Protein AF-A0AAU6JK35-F1 (afdb_monomer_lite)

Radius of gyration: 13.78 Å; chains: 1; bounding box: 28×24×42 Å

Structure (mmCIF, N/CA/C/O backbone):
data_AF-A0AAU6JK35-F1
#
_entry.id   AF-A0AAU6JK35-F1
#
loop_
_atom_site.group_PDB
_atom_site.id
_atom_site.type_symbol
_atom_site.label_atom_id
_atom_site.label_alt_id
_atom_site.label_comp_id
_atom_site.label_asym_id
_atom_site.label_entity_id
_atom_site.label_seq_id
_atom_site.pdbx_PDB_ins_code
_atom_site.Cartn_x
_atom_site.Cartn_y
_atom_site.Cartn_z
_atom_site.occupancy
_atom_site.B_iso_or_equiv
_atom_site.auth_seq_id
_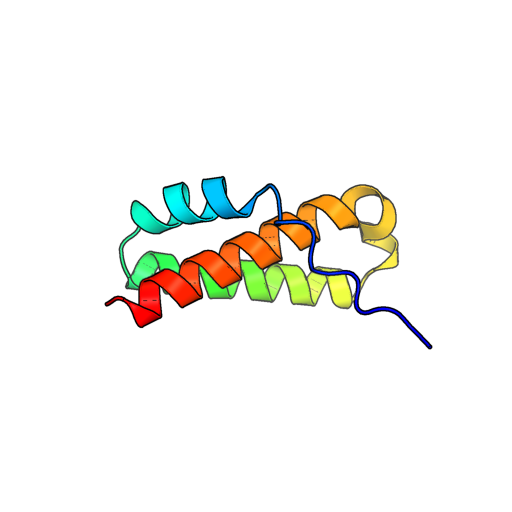atom_site.auth_comp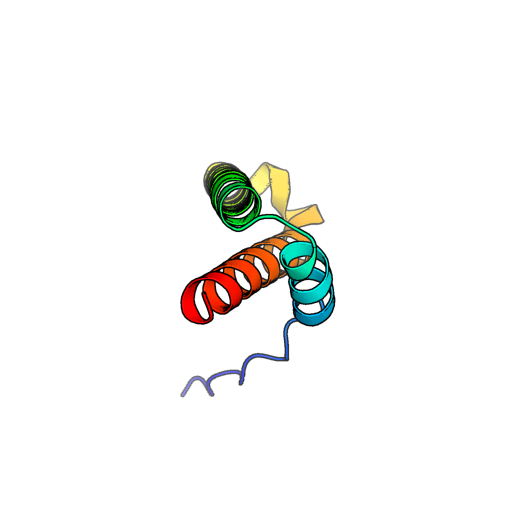_id
_atom_site.auth_asym_id
_atom_site.auth_atom_id
_atom_site.pdbx_PDB_model_num
ATOM 1 N N . MET A 1 1 ? -12.721 -6.169 -29.143 1.00 41.28 1 MET A N 1
ATOM 2 C CA . MET A 1 1 ? -13.423 -6.518 -27.890 1.00 41.28 1 MET A CA 1
ATOM 3 C C . MET A 1 1 ? -12.349 -6.872 -26.874 1.00 41.28 1 MET A C 1
ATOM 5 O O . MET A 1 1 ? -11.800 -7.959 -26.947 1.00 41.28 1 MET A O 1
ATOM 9 N N . PHE A 1 2 ? -11.935 -5.918 -26.038 1.00 47.38 2 PHE A N 1
ATOM 10 C CA . PHE A 1 2 ? -10.939 -6.186 -25.000 1.00 47.38 2 PHE A CA 1
ATOM 11 C C . PHE A 1 2 ? -11.650 -6.932 -23.875 1.00 47.38 2 PHE A C 1
ATOM 13 O O . PHE A 1 2 ? -12.484 -6.358 -23.179 1.00 47.38 2 PHE A O 1
ATOM 20 N N . THR A 1 3 ? -11.388 -8.229 -23.743 1.00 47.03 3 THR A N 1
ATOM 21 C CA . THR A 1 3 ? -11.766 -8.975 -22.544 1.00 47.03 3 THR A CA 1
ATOM 22 C C . THR A 1 3 ? -11.113 -8.273 -21.364 1.00 47.03 3 THR A C 1
ATOM 24 O O . THR A 1 3 ? -9.886 -8.151 -21.332 1.00 47.03 3 THR A O 1
ATOM 27 N N . ARG A 1 4 ? -11.930 -7.761 -20.437 1.00 48.25 4 ARG A N 1
ATOM 28 C CA . ARG A 1 4 ? -11.489 -7.281 -19.125 1.00 48.25 4 ARG A CA 1
ATOM 29 C C . ARG A 1 4 ? -10.606 -8.401 -18.573 1.00 48.25 4 ARG A C 1
ATOM 31 O O . ARG A 1 4 ? -11.121 -9.486 -18.325 1.00 48.25 4 ARG A O 1
ATOM 38 N N . ARG A 1 5 ? -9.282 -8.205 -18.519 1.00 48.59 5 ARG A N 1
ATOM 39 C CA . ARG A 1 5 ? -8.420 -9.099 -17.742 1.00 48.59 5 ARG A CA 1
ATOM 40 C C . ARG A 1 5 ? -9.000 -8.997 -16.344 1.00 48.59 5 ARG A C 1
ATOM 42 O O . ARG A 1 5 ? -8.926 -7.930 -15.746 1.00 48.59 5 ARG A O 1
ATOM 49 N N . GLU A 1 6 ? -9.704 -10.033 -15.911 1.00 48.38 6 GLU A N 1
ATOM 50 C CA . GLU A 1 6 ? -10.042 -10.181 -14.508 1.00 48.38 6 GLU A CA 1
ATOM 51 C C . GLU A 1 6 ? -8.718 -10.051 -13.765 1.00 48.38 6 GLU A C 1
ATOM 53 O O . GLU A 1 6 ? -7.755 -10.752 -14.093 1.00 48.38 6 GLU A O 1
ATOM 58 N N . ASP A 1 7 ? -8.650 -9.040 -12.902 1.00 54.81 7 ASP A N 1
ATOM 59 C CA . ASP A 1 7 ? -7.473 -8.665 -12.139 1.00 54.81 7 ASP A CA 1
ATOM 60 C C . ASP A 1 7 ? -6.906 -9.927 -11.496 1.00 54.81 7 ASP A C 1
ATOM 62 O O . ASP A 1 7 ? -7.489 -10.476 -10.556 1.00 54.81 7 ASP A O 1
ATOM 66 N N . ALA A 1 8 ? -5.789 -10.430 -12.029 1.00 59.03 8 ALA A N 1
ATOM 67 C CA . ALA A 1 8 ? -5.055 -11.472 -11.340 1.00 59.03 8 ALA A CA 1
ATOM 68 C C . ALA A 1 8 ? -4.824 -10.951 -9.913 1.00 59.03 8 ALA A C 1
ATOM 70 O O . ALA A 1 8 ? -4.412 -9.795 -9.764 1.00 59.03 8 ALA A O 1
ATOM 71 N N . PRO A 1 9 ? -5.160 -11.730 -8.868 1.00 67.25 9 PRO A N 1
ATOM 72 C CA . PRO A 1 9 ? -5.078 -11.246 -7.503 1.00 67.25 9 PRO A CA 1
ATOM 73 C C . PRO A 1 9 ? -3.665 -10.734 -7.261 1.00 67.25 9 PRO A C 1
ATOM 75 O O . PRO A 1 9 ? -2.702 -11.493 -7.374 1.00 67.25 9 PRO A O 1
ATOM 78 N N . ASN A 1 10 ? -3.560 -9.435 -6.972 1.00 79.31 10 ASN A N 1
ATOM 79 C CA . ASN A 1 10 ? -2.281 -8.788 -6.747 1.00 79.31 10 ASN A CA 1
ATOM 80 C C . ASN A 1 10 ? -1.538 -9.565 -5.642 1.00 79.31 10 ASN A C 1
ATOM 82 O O . ASN A 1 10 ? -2.034 -9.627 -4.506 1.00 79.31 10 ASN A O 1
ATOM 86 N N . PRO A 1 11 ? -0.381 -10.180 -5.949 1.00 84.50 11 PRO A N 1
ATOM 87 C CA . PRO A 1 11 ? 0.273 -11.125 -5.047 1.00 84.50 11 PRO A CA 1
ATOM 88 C C . PRO A 1 11 ? 0.739 -10.461 -3.743 1.00 84.50 11 PRO A C 1
ATOM 90 O O . PRO A 1 11 ? 0.910 -11.137 -2.727 1.00 84.50 11 PRO A O 1
ATOM 93 N N . TYR A 1 12 ? 0.880 -9.134 -3.737 1.00 89.38 12 TYR A N 1
ATOM 94 C CA . TYR A 1 12 ? 1.324 -8.350 -2.589 1.00 89.38 12 TYR A CA 1
ATOM 95 C C . TYR A 1 12 ? 0.185 -7.963 -1.639 1.00 89.38 12 TYR A C 1
ATOM 97 O O . TYR A 1 12 ? 0.440 -7.579 -0.497 1.00 89.38 12 TYR A O 1
ATOM 105 N N . LEU A 1 13 ? -1.081 -8.098 -2.051 1.00 92.50 13 LEU A N 1
ATOM 106 C CA . LEU A 1 13 ? -2.231 -7.627 -1.271 1.00 92.50 13 LEU A CA 1
ATOM 107 C C . LEU A 1 13 ? -2.348 -8.312 0.095 1.00 92.50 13 LEU A C 1
ATOM 109 O O . LEU A 1 13 ? -2.653 -7.664 1.097 1.00 92.50 13 LEU A O 1
ATOM 113 N N . ALA A 1 14 ? -2.079 -9.617 0.164 1.00 93.25 14 ALA A N 1
ATOM 114 C CA . ALA A 1 14 ? -2.110 -10.347 1.429 1.00 93.25 14 ALA A CA 1
ATOM 115 C C . ALA A 1 14 ? -1.041 -9.839 2.410 1.00 93.25 14 ALA A C 1
ATOM 117 O O . ALA A 1 14 ? -1.302 -9.746 3.611 1.00 93.25 14 ALA A O 1
ATOM 118 N N . ASP A 1 15 ? 0.146 -9.492 1.911 1.00 94.25 15 ASP A N 1
ATOM 119 C CA . ASP A 1 15 ? 1.217 -8.957 2.747 1.00 94.25 15 ASP A CA 1
ATOM 120 C C . ASP A 1 15 ? 0.938 -7.520 3.190 1.00 94.25 15 ASP A C 1
ATOM 122 O O . ASP A 1 15 ? 1.006 -7.216 4.383 1.00 94.25 15 ASP A O 1
ATOM 126 N N . ALA A 1 16 ? 0.492 -6.676 2.258 1.00 93.69 16 ALA A N 1
ATOM 127 C CA . ALA A 1 16 ? 0.062 -5.315 2.541 1.00 93.69 16 ALA A CA 1
ATOM 128 C C . ALA A 1 16 ? -1.009 -5.283 3.642 1.00 93.69 16 ALA A C 1
ATOM 130 O O . ALA A 1 16 ? -0.849 -4.575 4.636 1.00 93.69 16 ALA A O 1
ATOM 131 N N . ARG A 1 17 ? -2.049 -6.124 3.547 1.00 95.56 17 ARG A N 1
ATOM 132 C CA . ARG A 1 17 ? -3.076 -6.267 4.595 1.00 95.56 17 ARG A CA 1
ATOM 133 C C . ARG A 1 17 ? -2.474 -6.607 5.955 1.00 95.56 17 ARG A C 1
ATOM 135 O O . ARG A 1 17 ? -2.795 -5.944 6.939 1.00 95.56 17 ARG A O 1
ATOM 142 N N . ARG A 1 18 ? -1.571 -7.595 6.027 1.00 95.00 18 ARG A N 1
ATOM 143 C CA . ARG A 1 18 ? -0.896 -7.966 7.286 1.00 95.00 18 ARG A CA 1
ATOM 144 C C . ARG A 1 18 ? -0.084 -6.811 7.867 1.00 95.00 18 ARG A C 1
ATOM 146 O O . ARG A 1 18 ? -0.059 -6.647 9.086 1.00 95.00 18 ARG A O 1
ATOM 153 N N . ARG A 1 19 ? 0.591 -6.027 7.023 1.00 94.44 19 ARG A N 1
ATOM 154 C CA . ARG A 1 19 ? 1.405 -4.882 7.449 1.00 94.44 19 ARG A CA 1
ATOM 155 C C . ARG A 1 19 ? 0.533 -3.737 7.962 1.00 94.44 19 ARG A C 1
ATOM 157 O O . ARG A 1 19 ? 0.749 -3.267 9.075 1.00 94.44 19 ARG A O 1
ATOM 164 N N . ILE A 1 20 ? -0.490 -3.357 7.198 1.00 95.38 20 ILE A N 1
ATOM 165 C CA . ILE A 1 20 ? -1.444 -2.295 7.543 1.00 95.38 20 ILE A CA 1
ATOM 166 C C . ILE A 1 20 ? -2.272 -2.654 8.786 1.00 95.38 20 ILE A C 1
ATOM 168 O O . ILE A 1 20 ? -2.581 -1.781 9.596 1.00 95.38 20 ILE A O 1
ATOM 172 N N . ALA A 1 21 ? -2.583 -3.934 9.011 1.00 94.56 21 ALA A N 1
ATOM 173 C CA . ALA A 1 21 ? -3.283 -4.397 10.213 1.00 94.56 21 ALA A CA 1
ATOM 174 C C . ALA A 1 21 ? -2.526 -4.079 11.520 1.00 94.56 21 ALA A C 1
ATOM 176 O O . ALA A 1 21 ? -3.155 -3.824 12.547 1.00 94.56 21 ALA A O 1
ATOM 177 N N . LYS A 1 22 ? -1.188 -4.033 11.478 1.00 95.56 22 LYS A N 1
ATOM 178 C CA . LYS A 1 22 ? -0.325 -3.743 12.637 1.00 95.56 22 LYS A CA 1
ATOM 179 C C . LYS A 1 22 ? -0.140 -2.247 12.918 1.00 95.56 22 LYS A C 1
ATOM 181 O O . LYS A 1 22 ? 0.454 -1.899 13.933 1.00 95.56 22 LYS A O 1
ATOM 186 N N . MET A 1 23 ? -0.601 -1.371 12.026 1.00 94.88 23 MET A N 1
ATOM 187 C CA . MET A 1 23 ? -0.478 0.082 12.173 1.00 94.88 23 MET A CA 1
ATOM 188 C C . MET A 1 23 ? -1.662 0.666 12.950 1.00 94.88 23 MET A C 1
ATOM 190 O O . MET A 1 23 ? -2.751 0.089 12.967 1.00 94.88 23 MET A O 1
ATOM 194 N N . SER A 1 24 ? -1.470 1.838 13.562 1.00 95.19 24 SER A N 1
ATOM 195 C CA . SER A 1 24 ? -2.593 2.686 13.978 1.00 95.19 24 SER A CA 1
ATOM 196 C C . SER A 1 24 ? -3.333 3.218 12.744 1.00 95.19 24 SER A C 1
ATOM 198 O O . SER A 1 24 ? -2.782 3.233 11.641 1.00 95.19 24 SER A O 1
ATOM 200 N N . SER A 1 25 ? -4.583 3.660 12.906 1.00 92.06 25 SER A N 1
ATOM 201 C CA . SER A 1 25 ? -5.347 4.240 11.790 1.00 92.06 25 SER A CA 1
ATOM 202 C C . SER A 1 25 ? -4.677 5.502 11.232 1.00 92.06 25 SER A C 1
ATOM 204 O O . SER A 1 25 ? -4.554 5.631 10.016 1.00 92.06 25 SER A O 1
ATOM 206 N N . ASP A 1 26 ? -4.146 6.369 12.101 1.00 94.06 26 ASP A N 1
ATOM 207 C CA . ASP A 1 26 ? -3.396 7.560 11.679 1.00 94.06 26 ASP A CA 1
ATOM 208 C C . ASP A 1 26 ? -2.088 7.191 10.968 1.00 94.06 26 ASP A C 1
ATOM 210 O O . ASP A 1 26 ? -1.801 7.716 9.895 1.00 94.06 26 ASP A O 1
ATOM 214 N N . GLY A 1 27 ? -1.348 6.200 11.480 1.00 95.44 27 GLY A N 1
ATOM 215 C CA . GLY A 1 27 ? -0.119 5.726 10.842 1.00 95.44 27 GLY A CA 1
ATOM 216 C C . GLY A 1 27 ? -0.366 5.087 9.471 1.00 95.44 27 GLY A C 1
ATOM 217 O O . GLY A 1 27 ? 0.393 5.315 8.532 1.00 95.44 27 GLY A O 1
ATOM 218 N N . ALA A 1 28 ? -1.458 4.331 9.313 1.00 93.62 28 ALA A N 1
ATOM 219 C CA . ALA A 1 28 ? -1.856 3.776 8.018 1.00 93.62 28 ALA A CA 1
ATOM 220 C C . ALA A 1 28 ? -2.242 4.882 7.017 1.00 93.62 28 ALA A C 1
ATOM 222 O O . ALA A 1 28 ? -1.892 4.801 5.836 1.00 93.62 28 ALA A O 1
ATOM 223 N N . ARG A 1 29 ? -2.922 5.936 7.487 1.00 91.44 29 ARG A N 1
ATOM 224 C CA . ARG A 1 29 ? -3.271 7.107 6.675 1.00 91.44 29 ARG A CA 1
ATOM 225 C C . ARG A 1 29 ? -2.025 7.864 6.215 1.00 91.44 29 ARG A C 1
ATOM 227 O O . ARG A 1 29 ? -1.884 8.100 5.018 1.00 91.44 29 ARG A O 1
ATOM 234 N N . GLU A 1 30 ? -1.110 8.202 7.117 1.00 94.75 30 GLU A N 1
ATOM 235 C CA . GLU A 1 30 ? 0.156 8.874 6.777 1.00 94.75 30 GLU A CA 1
ATOM 236 C C . GLU A 1 30 ? 1.003 8.045 5.804 1.00 94.75 30 GLU A C 1
ATOM 238 O O . GLU A 1 30 ? 1.551 8.566 4.826 1.00 94.75 30 GLU A O 1
ATOM 243 N N . TYR A 1 31 ? 1.045 6.729 6.013 1.00 92.25 31 TYR A N 1
ATOM 244 C CA . TYR A 1 31 ? 1.757 5.826 5.122 1.00 92.25 31 TYR A CA 1
ATOM 245 C C . TYR A 1 31 ? 1.160 5.818 3.708 1.00 92.25 31 TYR A C 1
ATOM 247 O O . TYR A 1 31 ? 1.907 5.864 2.731 1.00 92.25 31 TYR A O 1
ATOM 255 N N . SER A 1 32 ? -0.171 5.858 3.573 1.00 91.56 32 SER A N 1
ATOM 256 C CA . SER A 1 32 ? -0.821 5.937 2.256 1.00 91.56 32 SER A CA 1
ATOM 257 C C . SER A 1 32 ? -0.456 7.198 1.469 1.00 91.56 32 SER A C 1
ATOM 259 O O . SER A 1 32 ? -0.288 7.128 0.254 1.00 91.56 32 SER A O 1
ATOM 261 N N . ILE A 1 33 ? -0.252 8.330 2.153 1.00 92.69 33 ILE A N 1
ATOM 262 C CA . ILE A 1 33 ? 0.181 9.586 1.523 1.00 92.69 33 ILE A CA 1
ATOM 263 C C . ILE A 1 33 ? 1.599 9.429 0.970 1.00 92.69 33 ILE A C 1
ATOM 265 O O . ILE A 1 33 ? 1.865 9.828 -0.161 1.00 92.69 33 ILE A O 1
ATOM 269 N N . SER A 1 34 ? 2.493 8.798 1.736 1.00 91.81 34 SER A N 1
ATOM 270 C CA . SER A 1 34 ? 3.866 8.520 1.295 1.00 91.81 34 SER A CA 1
ATOM 271 C C . SER A 1 34 ? 3.902 7.612 0.061 1.00 91.81 34 SER A C 1
ATOM 273 O O . SER A 1 34 ? 4.639 7.886 -0.884 1.00 91.81 34 SER A O 1
ATOM 275 N N . VAL A 1 35 ? 3.075 6.560 0.039 1.00 91.38 35 VAL A N 1
ATOM 276 C CA . VAL A 1 35 ? 2.962 5.637 -1.105 1.00 91.38 35 VAL A CA 1
ATOM 277 C C . VAL A 1 35 ? 2.402 6.350 -2.336 1.00 91.38 35 VAL A C 1
ATOM 279 O O . VAL A 1 35 ? 2.912 6.164 -3.438 1.00 91.38 35 VAL A O 1
ATOM 282 N N . TRP A 1 36 ? 1.393 7.205 -2.157 1.00 88.19 36 TRP A N 1
ATOM 283 C CA . TRP A 1 36 ? 0.838 8.000 -3.251 1.00 88.19 36 TRP A CA 1
ATOM 2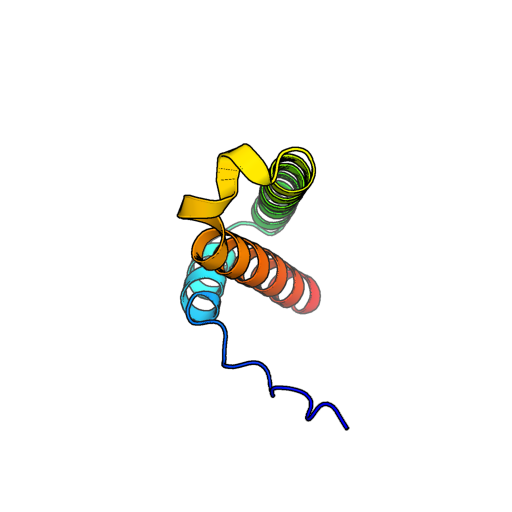84 C C . TRP A 1 36 ? 1.859 8.993 -3.818 1.00 88.19 36 TRP A C 1
ATOM 286 O O . TRP A 1 36 ? 2.040 9.055 -5.030 1.00 88.19 36 TRP A O 1
ATOM 296 N N . ALA A 1 37 ? 2.575 9.720 -2.957 1.00 88.38 37 ALA A N 1
ATOM 297 C CA . ALA A 1 37 ? 3.610 10.663 -3.376 1.00 88.38 37 ALA A CA 1
ATOM 298 C C . ALA A 1 37 ? 4.755 9.971 -4.131 1.00 88.38 37 ALA A C 1
ATOM 300 O O . ALA A 1 37 ? 5.286 10.520 -5.094 1.00 88.38 37 ALA A O 1
ATOM 301 N N . TYR A 1 38 ? 5.117 8.755 -3.715 1.00 84.69 38 TYR A N 1
ATOM 302 C CA . TYR A 1 38 ? 6.071 7.932 -4.448 1.00 84.69 38 TYR A CA 1
ATOM 303 C C . TYR A 1 38 ? 5.542 7.569 -5.842 1.00 84.69 38 TYR A C 1
ATOM 305 O O . TYR A 1 38 ? 6.229 7.835 -6.822 1.00 84.69 38 TYR A O 1
ATOM 313 N N . GLY A 1 39 ? 4.301 7.081 -5.950 1.00 82.31 39 GLY A N 1
ATOM 314 C CA . GLY A 1 39 ? 3.681 6.806 -7.250 1.00 82.31 39 GLY A CA 1
ATOM 315 C C . GLY A 1 39 ? 3.642 8.037 -8.165 1.00 82.31 39 GLY A C 1
ATOM 316 O O . GLY A 1 39 ? 3.977 7.944 -9.339 1.00 82.31 39 GLY A O 1
ATOM 317 N N . MET A 1 40 ? 3.320 9.220 -7.634 1.00 84.06 40 MET A N 1
ATOM 318 C CA . MET A 1 40 ? 3.348 10.463 -8.419 1.00 84.06 40 MET A CA 1
ATOM 319 C C . MET A 1 40 ? 4.743 10.770 -8.977 1.00 84.06 40 MET A C 1
ATOM 321 O O . MET A 1 40 ? 4.859 11.094 -10.154 1.00 84.06 40 MET A O 1
ATOM 325 N N . ARG A 1 41 ? 5.801 10.598 -8.173 1.00 81.81 41 ARG A N 1
ATOM 326 C CA . ARG A 1 41 ? 7.185 10.793 -8.629 1.00 81.81 41 ARG A CA 1
ATOM 327 C C . ARG A 1 41 ? 7.549 9.838 -9.766 1.00 81.81 41 ARG A C 1
ATOM 329 O O . ARG A 1 41 ? 8.113 10.272 -10.760 1.00 81.81 41 ARG A O 1
ATOM 336 N N . VAL A 1 42 ? 7.198 8.560 -9.638 1.00 77.12 42 VAL A N 1
ATOM 337 C CA . VAL A 1 42 ? 7.491 7.562 -10.679 1.00 77.12 42 VAL A CA 1
ATOM 338 C C . VAL A 1 42 ? 6.740 7.885 -11.977 1.00 77.12 42 VAL A C 1
ATOM 340 O O . VAL A 1 42 ? 7.292 7.759 -13.067 1.00 77.12 42 VAL A O 1
ATOM 343 N N . ALA A 1 43 ? 5.502 8.380 -11.877 1.00 78.31 43 ALA A N 1
ATOM 344 C CA . ALA A 1 43 ? 4.731 8.820 -13.038 1.00 78.31 43 ALA A CA 1
ATOM 345 C C . ALA A 1 43 ? 5.317 10.069 -13.730 1.00 78.31 43 ALA A C 1
ATOM 347 O O . ALA A 1 43 ? 5.133 10.235 -14.936 1.00 78.31 43 ALA A O 1
ATOM 348 N N . GLU A 1 44 ? 6.007 10.944 -12.993 1.00 82.44 44 GLU A N 1
ATOM 349 C CA . GLU A 1 44 ? 6.649 12.152 -13.529 1.00 82.44 44 GLU A CA 1
ATOM 350 C C . GLU A 1 44 ? 7.944 11.847 -14.297 1.00 82.44 44 GLU A C 1
ATOM 352 O O . GLU A 1 44 ? 8.229 12.513 -15.296 1.00 82.44 44 GLU A O 1
ATOM 357 N N . THR A 1 45 ? 8.696 10.816 -13.897 1.00 80.69 45 THR A N 1
ATOM 358 C CA . THR A 1 45 ? 9.943 10.396 -14.565 1.00 80.69 45 THR A CA 1
ATOM 359 C C . THR A 1 45 ? 9.960 8.904 -14.938 1.00 80.69 45 THR A C 1
ATOM 361 O O . THR A 1 45 ? 10.864 8.174 -14.530 1.00 80.69 45 THR A O 1
ATOM 364 N N . PRO A 1 46 ? 9.039 8.417 -15.799 1.00 68.44 46 PRO A N 1
ATOM 365 C CA 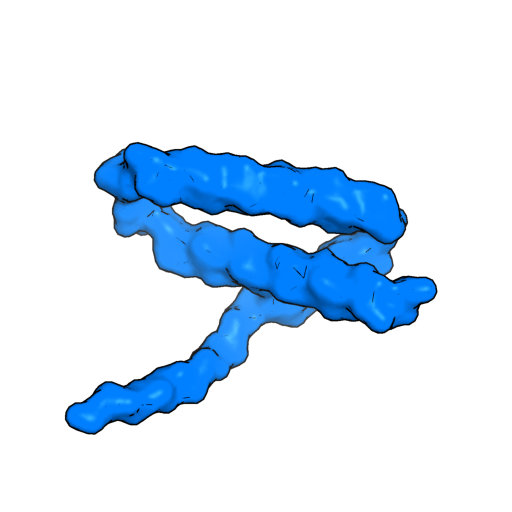. PRO A 1 46 ? 8.893 6.979 -16.053 1.00 68.44 46 PRO A CA 1
ATOM 366 C C . PRO A 1 46 ? 10.172 6.332 -16.593 1.00 68.44 46 PRO A C 1
ATOM 368 O O . PRO A 1 46 ? 10.519 5.216 -16.230 1.00 68.44 46 PRO A O 1
ATOM 371 N N . ALA A 1 47 ? 10.915 7.051 -17.442 1.00 73.69 47 ALA A N 1
ATOM 372 C CA . ALA A 1 47 ? 12.127 6.542 -18.082 1.00 73.69 47 ALA A CA 1
ATOM 373 C C . ALA A 1 47 ? 13.242 6.154 -17.091 1.00 73.69 47 ALA A C 1
ATOM 375 O O . ALA A 1 47 ? 14.064 5.302 -17.419 1.00 73.69 47 ALA A O 1
ATOM 376 N N . GLU A 1 48 ? 13.258 6.752 -15.897 1.00 72.50 48 GLU A N 1
ATOM 377 C CA . GLU A 1 48 ? 14.223 6.445 -14.834 1.00 72.50 48 GLU A CA 1
ATOM 378 C C . GLU A 1 48 ? 13.817 5.214 -14.007 1.00 72.50 48 GLU A C 1
ATOM 380 O O . GLU A 1 48 ? 14.639 4.687 -13.261 1.00 72.50 48 GLU A O 1
ATOM 385 N N . HIS A 1 49 ? 12.580 4.729 -14.169 1.00 67.50 49 HIS A N 1
ATOM 386 C CA . HIS A 1 49 ? 11.983 3.678 -13.341 1.00 67.50 49 HIS A CA 1
ATOM 387 C C . HIS A 1 49 ? 11.512 2.439 -14.131 1.00 67.50 49 HIS A C 1
ATOM 389 O O . HIS A 1 49 ? 11.290 1.384 -13.539 1.00 67.50 49 HIS A O 1
ATOM 395 N N . LEU A 1 50 ? 11.499 2.503 -15.472 1.00 63.34 50 LEU A N 1
ATOM 396 C CA . LEU A 1 50 ? 11.031 1.444 -16.389 1.00 63.34 50 LEU A CA 1
ATOM 397 C C . LEU A 1 50 ? 11.578 0.024 -16.126 1.00 63.34 50 LEU A C 1
ATOM 399 O O . LEU A 1 50 ? 10.938 -0.949 -16.526 1.00 63.34 50 LEU A O 1
ATOM 403 N N . ALA A 1 51 ? 12.765 -0.114 -15.526 1.00 60.25 51 ALA A N 1
ATOM 404 C CA . ALA A 1 51 ? 13.401 -1.409 -15.262 1.00 60.25 51 ALA A CA 1
ATOM 405 C C . ALA A 1 51 ? 12.943 -2.073 -13.946 1.00 60.25 51 ALA A C 1
ATOM 407 O O . ALA A 1 51 ? 12.941 -3.302 -13.869 1.00 60.25 51 ALA A O 1
ATOM 408 N N . ASP A 1 52 ? 12.511 -1.281 -12.960 1.00 62.19 52 ASP A N 1
ATOM 409 C CA . ASP A 1 52 ? 12.116 -1.733 -11.613 1.00 62.19 52 ASP A CA 1
ATOM 410 C C . ASP A 1 52 ? 10.578 -1.713 -11.408 1.00 62.19 52 ASP A C 1
ATOM 412 O O . ASP A 1 52 ? 10.043 -2.234 -10.429 1.00 62.19 52 ASP A O 1
ATOM 416 N N . ASP A 1 53 ? 9.845 -1.181 -12.391 1.00 65.88 53 ASP A N 1
ATOM 417 C CA . ASP A 1 53 ? 8.520 -0.584 -12.218 1.00 65.88 53 ASP A CA 1
ATOM 418 C C . ASP A 1 53 ? 7.373 -1.550 -11.873 1.00 65.88 53 ASP A C 1
ATOM 420 O O . ASP A 1 53 ? 6.603 -1.300 -10.946 1.00 65.88 53 ASP A O 1
ATOM 424 N N . LEU A 1 54 ? 7.178 -2.651 -12.606 1.00 62.53 54 LEU A N 1
ATOM 425 C CA . LEU A 1 54 ? 5.887 -3.363 -12.539 1.00 62.53 54 LEU A CA 1
ATOM 426 C C . LEU A 1 54 ? 5.592 -3.968 -11.154 1.00 62.53 54 LEU A C 1
ATOM 428 O O . LEU A 1 54 ? 4.456 -3.910 -10.686 1.00 62.53 54 LEU A O 1
ATOM 432 N N . GLY A 1 55 ? 6.615 -4.494 -10.472 1.00 75.00 55 GLY A N 1
ATOM 433 C CA . GLY A 1 55 ? 6.462 -5.035 -9.120 1.00 75.00 55 GLY A CA 1
ATOM 434 C C . GLY A 1 55 ? 6.244 -3.948 -8.064 1.00 75.00 55 GLY A C 1
ATOM 435 O O . GLY A 1 55 ? 5.462 -4.139 -7.133 1.00 75.00 55 GLY A O 1
ATOM 436 N N . GLU A 1 56 ? 6.895 -2.794 -8.212 1.00 79.31 56 GLU A N 1
ATOM 437 C CA . GLU A 1 56 ? 6.771 -1.667 -7.281 1.00 79.31 56 GLU A CA 1
ATOM 438 C C . GLU A 1 56 ? 5.401 -0.993 -7.383 1.00 79.31 56 GLU A C 1
ATOM 440 O O . GLU A 1 56 ? 4.785 -0.686 -6.356 1.00 79.31 56 GLU A O 1
ATOM 445 N N . TRP A 1 57 ? 4.858 -0.875 -8.597 1.00 80.00 57 TRP A N 1
ATOM 446 C CA . TRP A 1 57 ? 3.493 -0.404 -8.827 1.00 80.00 57 TRP A CA 1
ATOM 447 C C . TRP A 1 57 ? 2.441 -1.343 -8.243 1.00 80.00 57 TRP A C 1
ATOM 449 O O . TRP A 1 57 ? 1.519 -0.884 -7.560 1.00 80.00 57 TRP A O 1
ATOM 459 N N . ASP A 1 58 ? 2.598 -2.653 -8.438 1.00 84.75 58 ASP A N 1
ATOM 460 C CA . ASP A 1 58 ? 1.701 -3.640 -7.843 1.00 84.75 58 ASP A CA 1
ATOM 461 C C . ASP A 1 58 ? 1.775 -3.592 -6.305 1.00 84.75 58 ASP A C 1
ATOM 463 O O . ASP A 1 58 ? 0.740 -3.610 -5.633 1.00 84.75 58 ASP A O 1
ATOM 467 N N . MET A 1 59 ? 2.964 -3.445 -5.713 1.00 86.62 59 MET A N 1
ATOM 468 C CA . MET A 1 59 ? 3.115 -3.276 -4.261 1.00 86.62 59 MET A CA 1
ATOM 469 C C . MET A 1 59 ? 2.471 -1.982 -3.743 1.00 86.62 59 MET A C 1
ATOM 471 O O . MET A 1 59 ? 1.799 -1.995 -2.702 1.00 86.62 59 MET A O 1
ATOM 475 N N . ALA A 1 60 ? 2.646 -0.866 -4.454 1.00 88.50 60 ALA A N 1
ATOM 476 C CA . ALA A 1 60 ? 2.047 0.416 -4.098 1.00 88.50 60 ALA A CA 1
ATOM 477 C C . ALA A 1 60 ? 0.514 0.340 -4.147 1.00 88.50 60 ALA A C 1
ATOM 479 O O . ALA A 1 60 ? -0.163 0.723 -3.187 1.00 88.50 60 ALA A O 1
ATOM 480 N N . LEU A 1 61 ? -0.040 -0.242 -5.214 1.00 89.00 61 LEU A N 1
ATOM 481 C CA . LEU A 1 61 ? -1.478 -0.441 -5.376 1.00 89.00 61 LEU A CA 1
ATOM 482 C C . LEU A 1 61 ? -2.056 -1.352 -4.283 1.00 89.00 61 LEU A C 1
ATOM 484 O O . LEU A 1 61 ? -3.061 -1.004 -3.658 1.00 89.00 61 LEU A O 1
ATOM 488 N N . ALA A 1 62 ? -1.397 -2.479 -3.999 1.00 91.69 62 ALA A N 1
ATOM 489 C CA . ALA A 1 62 ? -1.770 -3.386 -2.914 1.00 91.69 62 ALA A CA 1
ATOM 490 C C . ALA A 1 62 ? -1.800 -2.676 -1.554 1.00 91.69 62 ALA A C 1
ATOM 492 O O . ALA A 1 62 ? -2.711 -2.890 -0.749 1.00 91.69 62 ALA A O 1
ATOM 493 N N . THR A 1 63 ? -0.823 -1.804 -1.305 1.00 93.06 63 THR A N 1
ATOM 494 C CA . THR A 1 63 ? -0.720 -1.033 -0.063 1.00 93.06 63 THR A CA 1
ATOM 495 C C . THR A 1 63 ? -1.859 -0.028 0.074 1.00 93.06 63 THR A C 1
ATOM 497 O O . THR A 1 63 ? -2.526 0.001 1.110 1.00 93.06 63 THR A O 1
ATOM 500 N N . LEU A 1 64 ? -2.147 0.745 -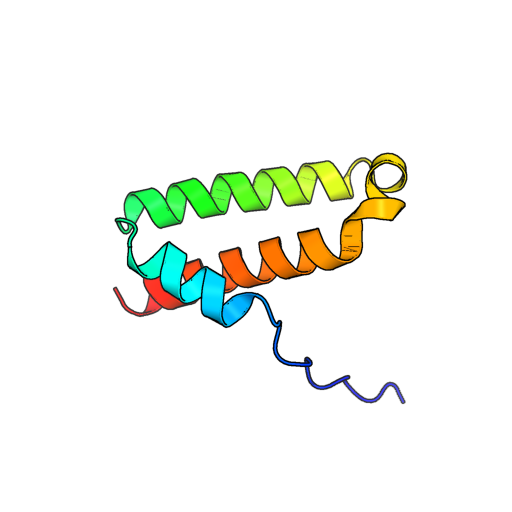0.976 1.00 93.75 64 LEU A N 1
ATOM 501 C CA . LEU A 1 64 ? -3.262 1.696 -0.981 1.00 93.75 64 LEU A CA 1
ATOM 502 C C . LEU A 1 64 ? -4.614 0.993 -0.814 1.00 93.75 64 LEU A C 1
ATOM 504 O O . LEU A 1 64 ? -5.467 1.458 -0.054 1.00 93.75 64 LEU A O 1
ATOM 508 N N . GLN A 1 65 ? -4.801 -0.157 -1.466 1.00 94.56 65 GLN A N 1
ATOM 509 C CA . GLN A 1 65 ? -6.006 -0.962 -1.302 1.00 94.56 65 GLN A CA 1
ATOM 510 C C . GLN A 1 65 ? -6.161 -1.466 0.140 1.00 94.56 65 GLN A C 1
ATOM 5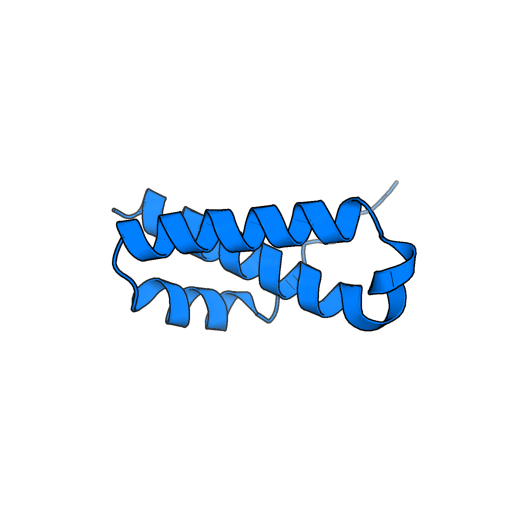12 O O . GLN A 1 65 ? -7.245 -1.334 0.711 1.00 94.56 65 GLN A O 1
ATOM 517 N N . ALA A 1 66 ? -5.096 -1.994 0.748 1.00 94.06 66 ALA A N 1
ATOM 518 C CA . ALA A 1 66 ? -5.124 -2.471 2.128 1.00 94.06 66 ALA A CA 1
ATOM 519 C C . ALA A 1 66 ? -5.446 -1.349 3.133 1.00 94.06 66 ALA A C 1
ATOM 521 O O . ALA A 1 66 ? -6.211 -1.569 4.073 1.00 94.06 66 ALA A O 1
ATOM 522 N N . VAL A 1 67 ? -4.917 -0.135 2.925 1.00 93.81 67 VAL A N 1
ATOM 523 C CA . VAL A 1 67 ? -5.279 1.035 3.746 1.00 93.81 67 VAL A CA 1
ATOM 524 C C . VAL A 1 67 ? -6.752 1.388 3.570 1.00 93.81 67 VAL A C 1
ATOM 526 O O . VAL A 1 67 ? -7.449 1.554 4.568 1.00 93.81 67 VAL A O 1
ATOM 529 N N . ARG A 1 68 ? -7.260 1.443 2.333 1.00 94.25 68 ARG A N 1
ATOM 530 C CA . ARG A 1 68 ? -8.680 1.731 2.071 1.00 94.25 68 ARG A CA 1
ATOM 531 C C . ARG A 1 68 ? -9.603 0.729 2.767 1.00 94.25 68 ARG A C 1
ATOM 533 O O . ARG A 1 68 ? -10.574 1.138 3.393 1.00 94.25 68 ARG A O 1
ATOM 540 N N . GLU A 1 69 ? -9.301 -0.564 2.664 1.00 93.81 69 GLU A N 1
ATOM 541 C CA . GLU A 1 69 ? -10.074 -1.629 3.317 1.00 93.81 69 GLU A CA 1
ATOM 542 C C . GLU A 1 69 ? -10.077 -1.478 4.839 1.00 93.81 69 GLU A C 1
ATOM 544 O O . GLU A 1 69 ? -11.132 -1.585 5.460 1.00 93.81 69 GLU A O 1
ATOM 549 N N . ARG A 1 70 ? -8.923 -1.161 5.439 1.00 91.44 70 ARG A N 1
ATOM 550 C CA . ARG A 1 70 ? -8.833 -0.895 6.878 1.00 91.44 70 ARG A CA 1
ATOM 551 C C . ARG A 1 70 ? -9.683 0.307 7.290 1.00 91.44 70 ARG A C 1
ATOM 553 O O . ARG A 1 70 ? -10.394 0.220 8.282 1.00 91.44 70 ARG A O 1
ATOM 560 N N . MET A 1 71 ? -9.605 1.413 6.551 1.00 89.12 71 MET A N 1
ATOM 561 C CA . MET A 1 71 ? -10.331 2.647 6.879 1.00 89.12 71 MET A CA 1
ATOM 562 C C . MET A 1 71 ? -11.845 2.507 6.700 1.00 89.12 71 MET A C 1
ATOM 564 O O . MET A 1 71 ? -12.594 3.188 7.382 1.00 89.12 71 MET A O 1
ATOM 568 N N . ALA A 1 72 ? -12.300 1.629 5.803 1.00 89.69 72 ALA A N 1
ATOM 569 C CA . ALA A 1 72 ? -13.720 1.322 5.638 1.00 89.69 72 ALA A CA 1
ATOM 570 C C . ALA A 1 72 ? -14.281 0.411 6.748 1.00 89.69 72 ALA A C 1
ATOM 572 O O . ALA A 1 72 ? -15.496 0.325 6.905 1.00 89.69 72 ALA A O 1
ATOM 573 N N . ALA A 1 73 ? -13.410 -0.296 7.475 1.00 81.75 73 ALA A N 1
ATOM 574 C CA . ALA A 1 73 ? -13.774 -1.209 8.557 1.00 81.75 73 ALA A CA 1
ATOM 575 C C . ALA A 1 73 ? -13.636 -0.593 9.965 1.00 81.75 73 ALA A C 1
ATOM 577 O O . ALA A 1 73 ? -13.954 -1.272 10.943 1.00 81.75 73 ALA A O 1
ATOM 578 N N . ALA A 1 74 ? -13.123 0.638 10.065 1.00 65.31 74 ALA A N 1
ATOM 579 C CA . ALA A 1 74 ? -12.942 1.399 11.304 1.00 65.31 74 ALA A CA 1
ATOM 580 C C . ALA A 1 74 ? -14.131 2.334 11.556 1.00 65.31 74 ALA A C 1
ATOM 582 O O . ALA A 1 74 ? -14.470 2.512 12.747 1.00 65.31 74 ALA A O 1
#

Foldseek 3Di:
DDDPPPPPPLPQLVVLLVVLVPDDLVRLVVVLVVLVVVVVVCVVPVVVCVVPPPNSVSNSVSNNVSSVVVVVVD

Secondary structure (DSSP, 8-state):
-------PPPTTHHHHHHHHHTS-HHHHHHHHHHHHHHHHHHHHSGGGTTTTHHHHHHHHHHHHHHHHHHHH--

pLDDT: mean 81.68, std 14.93, range [41.28, 95.56]

Sequence (74 aa):
MFTRREDAPNPYLADARRRIAKMSSDGAREYSISVWAYGMRVAETPAEHLADDLGEWDMALATLQAVRERMAAA